Protein AF-A0AA85JKA1-F1 (afdb_monomer)

Radius of gyration: 32.34 Å; Cα contacts (8 Å, |Δi|>4): 13; chains: 1; bounding box: 74×56×75 Å

Structure (mmCIF, N/CA/C/O backbone):
data_AF-A0AA85JKA1-F1
#
_entry.id   AF-A0AA85JKA1-F1
#
loop_
_atom_site.group_PDB
_atom_site.id
_atom_site.type_symbol
_atom_site.label_atom_id
_atom_site.label_alt_id
_atom_site.label_comp_id
_atom_site.label_asym_id
_atom_site.label_entity_id
_atom_site.label_seq_id
_atom_site.pdbx_PDB_ins_code
_atom_site.Cartn_x
_atom_site.Cartn_y
_atom_site.Cartn_z
_atom_site.occupancy
_atom_site.B_iso_or_equiv
_atom_site.auth_seq_id
_atom_site.auth_comp_id
_atom_site.auth_asym_id
_atom_site.auth_atom_id
_atom_site.pdbx_PDB_model_num
ATOM 1 N N . MET A 1 1 ? 7.424 -39.261 44.130 1.00 42.59 1 MET A N 1
ATOM 2 C CA . MET A 1 1 ? 7.971 -38.312 43.141 1.00 42.59 1 MET A CA 1
ATOM 3 C C . MET A 1 1 ? 6.845 -37.386 42.727 1.00 42.59 1 MET A C 1
ATOM 5 O O . MET A 1 1 ? 6.001 -37.769 41.932 1.00 42.59 1 MET A O 1
ATOM 9 N N . THR A 1 2 ? 6.755 -36.239 43.385 1.00 45.06 2 THR A N 1
ATOM 10 C CA . THR A 1 2 ? 5.750 -35.201 43.146 1.00 45.06 2 THR A CA 1
ATOM 11 C C . THR A 1 2 ? 6.252 -34.322 42.008 1.00 45.06 2 THR A C 1
ATOM 13 O O . THR A 1 2 ? 7.255 -33.629 42.171 1.00 45.06 2 THR A O 1
ATOM 16 N N . VAL A 1 3 ? 5.616 -34.412 40.841 1.00 60.69 3 VAL A N 1
ATOM 17 C CA . VAL A 1 3 ? 5.908 -33.514 39.720 1.00 60.69 3 VAL A CA 1
ATOM 18 C C . VAL A 1 3 ? 5.408 -32.132 40.128 1.00 60.69 3 VAL A C 1
ATOM 20 O O . VAL A 1 3 ? 4.213 -31.952 40.335 1.00 60.69 3 VAL A O 1
ATOM 23 N N . ASP A 1 4 ? 6.340 -31.202 40.323 1.00 52.22 4 ASP A N 1
ATOM 24 C CA . ASP A 1 4 ? 6.064 -29.788 40.565 1.00 52.22 4 ASP A CA 1
ATOM 25 C C . ASP A 1 4 ? 5.200 -29.256 39.412 1.00 52.22 4 ASP A C 1
ATOM 27 O O . ASP A 1 4 ? 5.615 -29.262 38.249 1.00 52.22 4 ASP A O 1
ATOM 31 N N . GLU A 1 5 ? 3.969 -28.878 39.749 1.00 57.38 5 GLU A N 1
ATOM 32 C CA . GLU A 1 5 ? 2.893 -28.385 38.891 1.00 57.38 5 GLU A CA 1
ATOM 33 C C . GLU A 1 5 ? 3.239 -26.979 38.376 1.00 57.38 5 GLU A C 1
ATOM 35 O O . GLU A 1 5 ? 2.539 -25.996 38.612 1.00 57.38 5 GLU A O 1
ATOM 40 N N . LYS A 1 6 ? 4.371 -26.847 37.679 1.00 54.50 6 LYS A N 1
ATOM 41 C CA . LYS A 1 6 ? 4.695 -25.648 36.911 1.00 54.50 6 LYS A CA 1
ATOM 42 C C . LYS A 1 6 ? 3.655 -25.504 35.808 1.00 54.50 6 LYS A C 1
ATOM 44 O O . LYS A 1 6 ? 3.793 -26.095 34.742 1.00 54.50 6 LYS A O 1
ATOM 49 N N . GLN A 1 7 ? 2.605 -24.752 36.142 1.00 62.50 7 GLN A N 1
ATOM 50 C CA . GLN A 1 7 ? 1.597 -24.124 35.292 1.00 62.50 7 GLN A CA 1
ATOM 51 C C . GLN A 1 7 ? 1.598 -24.630 33.849 1.00 62.50 7 GLN A C 1
ATOM 53 O O . GLN A 1 7 ? 2.245 -24.071 32.963 1.00 62.50 7 GLN A O 1
ATOM 58 N N . ILE A 1 8 ? 0.812 -25.675 33.610 1.00 65.56 8 ILE A N 1
ATOM 59 C CA . ILE A 1 8 ? 0.383 -26.033 32.262 1.00 65.56 8 ILE A CA 1
ATOM 60 C C . ILE A 1 8 ? -0.355 -24.808 31.705 1.00 65.56 8 ILE A C 1
ATOM 62 O O . ILE A 1 8 ? -1.355 -24.374 32.277 1.00 65.56 8 ILE A O 1
ATOM 66 N N . PHE A 1 9 ? 0.172 -24.214 30.629 1.00 68.00 9 PHE A N 1
ATOM 67 C CA . PHE A 1 9 ? -0.470 -23.112 29.912 1.00 68.00 9 PHE A CA 1
ATOM 68 C C . PHE A 1 9 ? -1.841 -23.586 29.417 1.00 68.00 9 PHE A C 1
ATOM 70 O O . PHE A 1 9 ? -1.933 -24.310 28.427 1.00 68.00 9 PHE A O 1
ATOM 77 N N . ASP A 1 10 ? -2.900 -23.213 30.135 1.00 69.69 10 ASP A N 1
ATOM 78 C CA . ASP A 1 10 ? -4.279 -23.384 29.689 1.00 69.69 10 ASP A CA 1
ATOM 79 C C . ASP A 1 10 ? -4.687 -22.105 28.942 1.00 69.69 10 ASP A C 1
ATOM 81 O O . ASP A 1 10 ? -4.988 -21.097 29.597 1.00 69.69 10 ASP A O 1
ATOM 85 N N . PRO A 1 11 ? -4.685 -22.097 27.593 1.00 70.50 11 PRO A N 1
ATOM 86 C CA . PRO A 1 11 ? -5.007 -20.909 26.799 1.00 70.50 11 PRO A CA 1
ATOM 87 C C . PRO A 1 11 ? -6.413 -20.360 27.074 1.00 70.50 11 PRO A C 1
ATOM 89 O O . PRO A 1 11 ? -6.695 -19.217 26.729 1.00 70.50 11 PRO A O 1
ATOM 92 N N . TRP A 1 12 ? -7.290 -21.147 27.703 1.00 64.69 12 TRP A N 1
ATOM 93 C CA . TRP A 1 12 ? -8.673 -20.775 28.002 1.00 64.69 12 TRP A CA 1
ATOM 94 C C . TRP A 1 12 ? -8.858 -20.156 29.390 1.00 64.69 12 TRP A C 1
ATOM 96 O O . TRP A 1 12 ? -9.920 -19.608 29.673 1.00 64.69 12 TRP A O 1
ATOM 106 N N . LYS A 1 13 ? -7.845 -20.247 30.259 1.00 62.56 13 LYS A N 1
ATOM 107 C CA . LYS A 1 13 ? -7.867 -19.700 31.630 1.00 62.56 13 LYS A CA 1
ATOM 108 C C . LYS A 1 13 ? -6.750 -18.700 31.909 1.00 62.56 13 LYS A C 1
ATOM 110 O O . LYS A 1 13 ? -6.779 -18.028 32.933 1.00 62.56 13 LYS A O 1
ATOM 115 N N . THR A 1 14 ? -5.754 -18.620 31.031 1.00 60.88 14 THR A N 1
ATOM 116 C CA . THR A 1 14 ? -4.601 -17.722 31.194 1.00 60.88 14 THR A CA 1
ATOM 117 C C . THR A 1 14 ? -4.940 -16.260 30.931 1.00 60.88 14 THR A C 1
ATOM 119 O O . THR A 1 14 ? -4.321 -15.385 31.532 1.00 60.88 14 THR A O 1
ATOM 122 N N . PHE A 1 15 ? -5.935 -15.979 30.090 1.00 65.38 15 PHE A N 1
ATOM 123 C CA . PHE A 1 15 ? -6.411 -14.619 29.861 1.00 65.38 15 PHE A CA 1
ATOM 124 C C . PHE A 1 15 ? -7.590 -14.330 30.794 1.00 65.38 15 PHE A C 1
ATOM 126 O O . PHE A 1 15 ? -8.728 -14.707 30.519 1.00 65.38 15 PHE A O 1
ATOM 133 N N . TYR A 1 16 ? -7.318 -13.667 31.920 1.00 58.34 16 TYR A N 1
ATOM 134 C CA . TYR A 1 16 ? -8.362 -13.030 32.721 1.00 58.34 16 TYR A CA 1
ATOM 135 C C . TYR A 1 16 ? -8.873 -11.806 31.957 1.00 58.34 16 TYR A C 1
ATOM 137 O O . TYR A 1 16 ? -8.434 -10.687 32.204 1.00 58.34 16 TYR A O 1
ATOM 145 N N . GLU A 1 17 ? -9.754 -12.023 30.984 1.00 71.38 17 GLU A N 1
ATOM 146 C CA . GLU A 1 17 ? -10.416 -10.924 30.288 1.00 71.38 17 GLU A CA 1
ATOM 147 C C . GLU A 1 17 ? -11.296 -10.176 31.287 1.00 71.38 17 GLU A C 1
ATOM 149 O O . GLU A 1 17 ? -12.170 -10.765 31.938 1.00 71.38 17 GLU A O 1
ATOM 154 N N . SER A 1 18 ? -11.060 -8.873 31.402 1.00 84.19 18 SER A N 1
ATOM 155 C CA . SER A 1 18 ? -11.928 -7.980 32.161 1.00 84.19 18 SER A CA 1
ATOM 156 C C . SER A 1 18 ? -13.381 -8.100 31.664 1.00 84.19 18 SER A C 1
ATOM 158 O O . SER A 1 18 ? -13.618 -8.431 30.495 1.00 84.19 18 SER A O 1
ATOM 160 N N . PRO A 1 19 ? -14.394 -7.823 32.507 1.00 88.81 19 PRO A N 1
ATOM 161 C CA . PRO A 1 19 ? -15.794 -7.874 32.075 1.00 88.81 19 PRO A CA 1
ATOM 162 C C . PRO A 1 19 ? -16.077 -7.019 30.828 1.00 88.81 19 PRO A C 1
ATOM 164 O O . PRO A 1 19 ? -16.932 -7.371 30.014 1.00 88.81 19 PRO A O 1
ATOM 167 N N . GLU A 1 20 ? -15.326 -5.928 30.654 1.00 88.00 20 GLU A N 1
ATOM 168 C CA . GLU A 1 20 ? -15.387 -5.045 29.488 1.00 88.00 20 GLU A CA 1
ATOM 169 C C . GLU A 1 20 ? -14.843 -5.716 28.217 1.00 88.00 20 GLU A C 1
ATOM 171 O O . GLU A 1 20 ? -15.489 -5.679 27.168 1.00 88.00 20 GLU A O 1
ATOM 176 N N . GLU A 1 21 ? -13.699 -6.399 28.300 1.00 86.31 21 GLU A N 1
ATOM 177 C CA . GLU A 1 21 ? -13.126 -7.145 27.172 1.00 86.31 21 GLU A CA 1
ATOM 178 C C . GLU A 1 21 ? -14.035 -8.300 26.742 1.00 86.31 21 GLU A C 1
ATOM 180 O O . GLU A 1 21 ? -14.278 -8.488 25.546 1.00 86.31 21 GLU A O 1
ATOM 185 N N . GLN A 1 22 ? -14.631 -9.011 27.703 1.00 87.38 22 GLN A N 1
ATOM 186 C CA . GLN A 1 22 ? -15.603 -10.065 27.409 1.00 87.38 22 GLN A CA 1
ATOM 187 C C . GLN A 1 22 ? -16.850 -9.513 26.710 1.00 87.38 22 GLN A C 1
ATOM 189 O O . GLN A 1 22 ? -17.395 -10.156 25.805 1.00 87.38 22 GLN A O 1
ATOM 194 N N . ALA A 1 23 ? -17.325 -8.330 27.114 1.00 90.69 23 ALA A N 1
ATOM 195 C CA . ALA A 1 23 ? -18.433 -7.657 26.445 1.00 90.69 23 ALA A CA 1
ATOM 196 C C . ALA A 1 23 ? -18.060 -7.299 24.998 1.00 90.69 23 ALA A C 1
ATOM 198 O O . ALA A 1 23 ? -18.793 -7.662 24.074 1.00 90.69 23 ALA A O 1
ATOM 199 N N . ALA A 1 24 ? -16.878 -6.717 24.781 1.00 91.50 24 ALA A N 1
ATOM 200 C CA . ALA A 1 24 ? -16.381 -6.382 23.449 1.00 91.50 24 ALA A CA 1
ATOM 201 C C . ALA A 1 24 ? -16.216 -7.623 22.548 1.00 91.50 24 ALA A C 1
ATOM 203 O O . ALA A 1 24 ? -16.526 -7.579 21.354 1.00 91.50 24 ALA A O 1
ATOM 204 N N . ILE A 1 25 ? -15.772 -8.762 23.088 1.00 89.69 25 ILE A N 1
ATOM 205 C CA . ILE A 1 25 ? -15.662 -10.021 22.333 1.00 89.69 25 ILE A CA 1
ATOM 206 C C . ILE A 1 25 ? -17.040 -10.547 21.940 1.00 89.69 25 ILE A C 1
ATOM 208 O O . ILE A 1 25 ? -17.240 -10.938 20.786 1.00 89.69 25 ILE A O 1
ATOM 212 N N . LYS A 1 26 ? -18.007 -10.510 22.863 1.00 93.44 26 LYS A N 1
ATOM 213 C CA . LYS A 1 26 ? -19.397 -10.894 22.581 1.00 93.44 26 LYS A CA 1
ATOM 214 C C . LYS A 1 26 ? -20.011 -9.996 21.510 1.00 93.44 26 LYS A C 1
ATOM 216 O O . LYS A 1 26 ? -20.706 -10.496 20.629 1.00 93.44 26 LYS A O 1
ATOM 221 N N . GLU A 1 27 ? -19.735 -8.696 21.532 1.00 96.75 27 GLU A N 1
ATOM 222 C CA . GLU A 1 27 ? -20.176 -7.765 20.489 1.00 96.75 27 GLU A CA 1
ATOM 223 C C . GLU A 1 27 ? -19.553 -8.084 19.126 1.00 96.75 27 GLU A C 1
ATOM 225 O O . GLU A 1 27 ? -20.276 -8.222 18.139 1.00 96.75 27 GLU A O 1
ATOM 230 N N . ARG A 1 28 ? -18.235 -8.315 19.058 1.00 95.31 28 ARG A N 1
ATOM 231 C CA . ARG A 1 28 ? -17.565 -8.733 17.811 1.00 95.31 28 ARG A CA 1
ATOM 232 C C . ARG A 1 28 ? -18.116 -10.056 17.274 1.00 95.31 28 ARG A C 1
ATOM 234 O O . ARG A 1 28 ? -18.263 -10.209 16.060 1.00 95.31 28 ARG A O 1
ATOM 241 N N . ALA A 1 29 ? -18.421 -11.007 18.158 1.00 96.94 29 ALA A N 1
ATOM 242 C CA . ALA A 1 29 ? -19.030 -12.281 17.788 1.00 96.94 29 ALA A CA 1
ATOM 243 C C . ALA A 1 29 ? -20.430 -12.081 17.190 1.00 96.94 29 ALA A C 1
ATOM 245 O O . ALA A 1 29 ? -20.693 -12.594 16.104 1.00 96.94 29 ALA A O 1
ATOM 246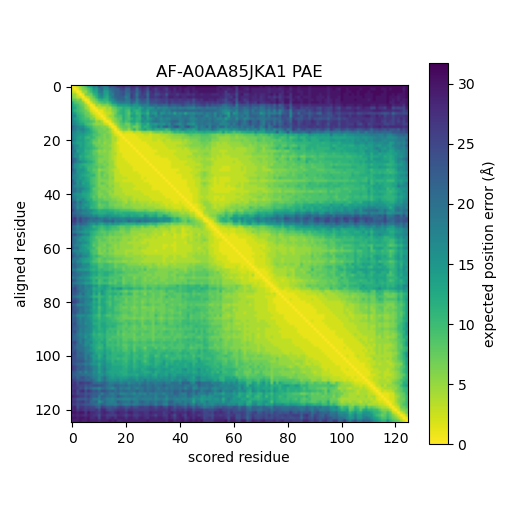 N N . LYS A 1 30 ? -21.274 -11.244 17.813 1.00 97.75 30 LYS A N 1
ATOM 247 C CA . LYS A 1 30 ? -22.600 -10.884 17.280 1.00 97.75 30 LYS A CA 1
ATOM 248 C C . LYS A 1 30 ? -22.508 -10.308 15.866 1.00 97.75 30 LYS A C 1
ATOM 250 O O . LYS A 1 30 ? -23.223 -10.764 14.980 1.00 97.75 30 LYS A O 1
ATOM 255 N N . ILE A 1 31 ? -21.602 -9.355 15.629 1.00 96.25 31 ILE A N 1
ATOM 256 C CA . ILE A 1 31 ? -21.429 -8.745 14.297 1.00 96.25 31 ILE A CA 1
ATOM 257 C C . ILE A 1 31 ? -21.009 -9.811 13.273 1.00 96.25 31 ILE A C 1
ATOM 259 O O . ILE A 1 31 ? -21.557 -9.874 12.172 1.00 96.25 31 ILE A O 1
ATOM 263 N N . ARG A 1 32 ? -20.070 -10.694 13.637 1.00 96.19 32 ARG A N 1
ATOM 264 C CA . ARG A 1 32 ? -19.628 -11.802 12.776 1.00 96.19 32 ARG A CA 1
ATOM 265 C C . ARG A 1 32 ? -20.775 -12.744 12.416 1.00 96.19 32 ARG A C 1
ATOM 267 O O . ARG A 1 32 ? -20.856 -13.178 11.268 1.00 96.19 32 ARG A O 1
ATOM 274 N N . ASP A 1 33 ? -21.624 -13.078 13.377 1.00 97.69 33 ASP A N 1
ATOM 275 C CA . ASP A 1 33 ? -22.734 -14.004 13.164 1.00 97.69 33 ASP A CA 1
ATOM 276 C C . ASP A 1 33 ? -23.807 -13.401 12.254 1.00 97.69 33 ASP A C 1
ATOM 278 O O . ASP A 1 33 ? -24.291 -14.094 11.359 1.00 97.69 33 ASP A O 1
ATOM 282 N N . VAL A 1 34 ? -24.086 -12.100 12.390 1.00 96.56 34 VAL A N 1
ATOM 283 C CA . VAL A 1 34 ? -24.955 -11.355 11.462 1.00 96.56 34 VAL A CA 1
ATOM 284 C C . VAL A 1 34 ? -24.396 -11.405 10.036 1.00 96.56 34 VAL A C 1
ATOM 286 O O . VAL A 1 34 ? -25.093 -11.855 9.127 1.00 96.56 34 VAL A O 1
ATOM 289 N N . MET A 1 35 ? -23.117 -11.063 9.838 1.00 94.12 35 MET A N 1
ATOM 290 C CA . MET A 1 35 ? -22.479 -11.096 8.509 1.00 94.12 35 MET A CA 1
ATOM 291 C C . MET A 1 35 ? -22.490 -12.505 7.888 1.00 94.12 35 MET A C 1
ATOM 293 O O . MET A 1 35 ? -22.751 -12.681 6.696 1.00 94.12 35 MET A O 1
ATOM 297 N N . LYS A 1 36 ? -22.253 -13.547 8.695 1.00 95.44 36 LYS A N 1
ATOM 298 C CA . LYS A 1 36 ? -22.342 -14.943 8.237 1.00 95.44 36 LYS A CA 1
ATOM 299 C C . LYS A 1 36 ? -23.766 -15.331 7.851 1.00 95.44 36 LYS A C 1
ATOM 301 O O . LYS A 1 36 ? -23.941 -16.069 6.881 1.00 95.44 36 LYS A O 1
ATOM 306 N N . ALA A 1 37 ? -24.768 -14.890 8.609 1.00 96.00 37 ALA A N 1
ATOM 307 C CA . ALA A 1 37 ? -26.168 -15.174 8.318 1.00 96.00 37 ALA A CA 1
ATOM 308 C C . ALA A 1 37 ? -26.595 -14.541 6.984 1.00 96.00 37 ALA A C 1
ATOM 310 O O . ALA A 1 37 ? -27.215 -15.218 6.161 1.00 96.00 37 ALA A O 1
ATOM 311 N N . GLU A 1 38 ? -26.189 -13.294 6.730 1.00 92.31 38 GLU A N 1
ATOM 312 C CA . GLU A 1 38 ? -26.415 -12.606 5.453 1.00 92.31 38 GLU A CA 1
ATOM 313 C C . GLU A 1 38 ? -25.788 -13.363 4.279 1.00 92.31 38 GLU A C 1
ATOM 315 O O . GLU A 1 38 ? -26.475 -13.673 3.302 1.00 92.31 38 GLU A O 1
ATOM 320 N N . PHE A 1 39 ? -24.513 -13.746 4.398 1.00 92.12 39 PHE A N 1
ATOM 321 C CA . PHE A 1 39 ? -23.824 -14.511 3.361 1.00 92.12 39 PHE A CA 1
ATOM 322 C C . PHE A 1 39 ? -24.504 -15.859 3.089 1.00 92.12 39 PHE A C 1
ATOM 324 O O . PHE A 1 39 ? -24.751 -16.216 1.937 1.00 92.12 39 PHE A O 1
ATOM 331 N N . ARG A 1 40 ? -24.865 -16.607 4.142 1.00 93.44 40 ARG A N 1
ATOM 332 C CA . ARG A 1 40 ? -25.563 -17.897 4.006 1.00 93.44 40 ARG A CA 1
ATOM 333 C C . ARG A 1 40 ? -26.892 -17.744 3.274 1.00 93.44 40 ARG A C 1
ATOM 335 O O . ARG A 1 40 ? -27.181 -18.562 2.401 1.00 93.44 40 ARG A O 1
ATOM 342 N N . LYS A 1 41 ? -27.668 -16.699 3.584 1.00 91.31 41 LYS A N 1
ATOM 343 C CA . LYS A 1 41 ? -28.946 -16.402 2.919 1.00 91.31 41 LYS A CA 1
ATOM 344 C C . LYS A 1 41 ? -28.769 -16.205 1.412 1.00 91.31 41 LYS A C 1
ATOM 346 O O . LYS A 1 41 ? -29.561 -16.726 0.635 1.00 91.31 41 LYS A O 1
ATOM 351 N N . GLN A 1 42 ? -27.728 -15.486 0.996 1.00 90.00 42 GLN A N 1
ATOM 352 C CA . GLN A 1 42 ? -27.444 -15.251 -0.423 1.00 90.00 42 GLN A CA 1
ATOM 353 C C . GLN A 1 42 ? -26.883 -16.500 -1.115 1.00 90.00 42 GLN A C 1
ATOM 355 O O . GLN A 1 42 ? -27.302 -16.845 -2.218 1.00 90.00 42 GLN A O 1
ATOM 360 N N . TYR A 1 43 ? -25.967 -17.212 -0.455 1.00 89.81 43 TYR A N 1
ATOM 361 C CA . TYR A 1 43 ? -25.289 -18.376 -1.020 1.00 89.81 43 TYR A CA 1
ATOM 362 C C . TYR A 1 43 ? -26.230 -19.565 -1.259 1.00 89.81 43 TYR A C 1
ATOM 364 O O . TYR A 1 43 ? -26.173 -20.193 -2.322 1.00 89.81 43 TYR A O 1
ATOM 372 N N . THR A 1 44 ? -27.091 -19.854 -0.276 1.00 90.62 44 THR A N 1
ATOM 373 C CA . THR A 1 44 ? -28.018 -21.001 -0.280 1.00 90.62 44 THR A CA 1
ATOM 374 C C . THR A 1 44 ? -29.316 -20.753 -1.048 1.00 90.62 44 THR A C 1
ATOM 376 O O . THR A 1 44 ? -30.097 -21.685 -1.211 1.00 90.62 44 THR A O 1
ATOM 379 N N . ASN A 1 45 ? -29.551 -19.535 -1.550 1.00 88.38 45 ASN A N 1
ATOM 380 C CA . ASN A 1 45 ? -30.738 -19.219 -2.341 1.00 88.38 45 ASN A CA 1
ATOM 381 C C . ASN A 1 45 ? -30.766 -20.048 -3.649 1.00 88.38 45 ASN A C 1
ATOM 383 O O . ASN A 1 45 ? -29.876 -19.866 -4.489 1.00 88.38 45 ASN A O 1
ATOM 387 N N . PRO A 1 46 ? -31.775 -20.919 -3.861 1.00 89.06 46 PRO A N 1
ATOM 388 C CA . PRO A 1 46 ? -31.881 -21.737 -5.070 1.00 89.06 46 PRO A CA 1
ATOM 389 C C . PRO A 1 46 ? -32.302 -20.934 -6.311 1.00 89.06 46 PRO A C 1
ATOM 391 O O . PRO A 1 46 ? -32.078 -21.388 -7.427 1.00 89.06 46 PRO A O 1
ATOM 394 N N . PHE A 1 47 ? -32.866 -19.734 -6.137 1.00 87.06 47 PHE A N 1
ATOM 395 C CA . PHE A 1 47 ? -33.336 -18.864 -7.223 1.00 87.06 47 PHE A CA 1
ATOM 396 C C . PHE A 1 47 ? -32.342 -17.749 -7.571 1.00 87.06 47 PHE A C 1
AT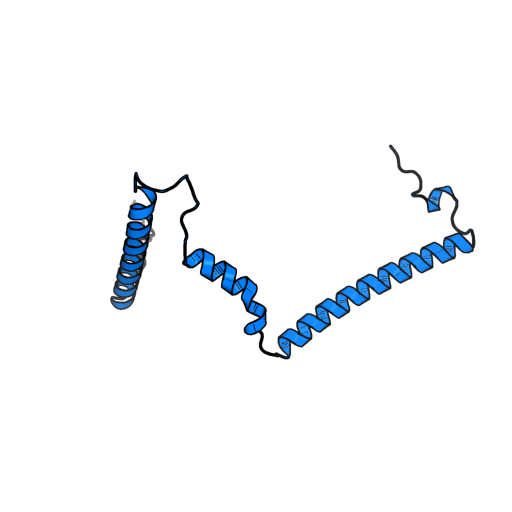OM 398 O O . PHE A 1 47 ? -32.732 -16.690 -8.065 1.00 87.06 47 PHE A O 1
ATOM 405 N N . LYS A 1 48 ? -31.051 -17.938 -7.277 1.00 80.94 48 LYS A N 1
ATOM 406 C CA . LYS A 1 48 ? -30.035 -16.956 -7.665 1.00 80.94 48 LYS A CA 1
ATOM 407 C C . LYS A 1 48 ? -29.858 -16.949 -9.193 1.00 80.94 48 LYS A C 1
ATOM 409 O O . LYS A 1 48 ? -29.869 -18.023 -9.799 1.00 80.94 48 LYS A O 1
ATOM 414 N N . PRO A 1 49 ? -29.689 -15.770 -9.824 1.00 78.62 49 PRO A N 1
ATOM 415 C CA . PRO A 1 49 ? -29.315 -15.698 -11.235 1.00 78.62 49 PRO A CA 1
ATOM 416 C C . PRO A 1 49 ? -27.998 -16.462 -11.473 1.00 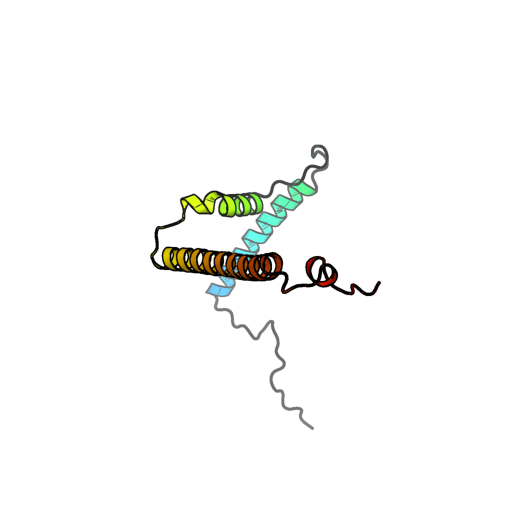78.62 49 PRO A C 1
ATOM 418 O O . PRO A 1 49 ? -27.286 -16.767 -10.512 1.00 78.62 49 PRO A O 1
ATOM 421 N N . THR A 1 50 ? -27.697 -16.795 -12.738 1.00 74.31 50 THR A N 1
ATOM 422 C CA . THR A 1 50 ? -26.470 -17.497 -13.195 1.00 74.31 50 THR A CA 1
ATOM 423 C C . THR A 1 50 ? -25.257 -17.193 -12.319 1.00 74.31 50 THR A C 1
ATOM 425 O O . THR A 1 50 ? -25.104 -16.026 -11.970 1.00 74.31 50 THR A O 1
ATOM 428 N N . PRO A 1 51 ? -24.395 -18.182 -11.995 1.00 75.50 51 PRO A N 1
ATOM 429 C CA . PRO A 1 51 ? -23.422 -18.115 -10.900 1.00 75.50 51 PRO A CA 1
ATOM 430 C C . PRO A 1 51 ? -22.502 -16.892 -11.006 1.00 75.50 51 PRO A C 1
ATOM 432 O O . PRO A 1 51 ? -21.418 -16.946 -11.580 1.00 75.50 51 PRO A O 1
ATOM 435 N N . ALA A 1 52 ? -22.962 -15.781 -10.440 1.00 75.88 52 ALA A N 1
ATOM 436 C CA . ALA A 1 52 ? -22.240 -14.534 -10.334 1.00 75.88 52 ALA A CA 1
ATOM 437 C C . ALA A 1 52 ? -21.553 -14.493 -8.963 1.00 75.88 52 ALA A C 1
ATOM 439 O O . ALA A 1 52 ? -22.097 -15.028 -7.987 1.00 75.88 52 ALA A O 1
ATOM 440 N N . PRO A 1 53 ? -20.368 -13.871 -8.860 1.00 84.62 53 PRO A N 1
ATOM 441 C CA . PRO A 1 53 ? -19.736 -13.627 -7.572 1.00 84.62 53 PRO A CA 1
ATOM 442 C C . PRO A 1 53 ? -20.690 -12.883 -6.630 1.00 84.62 53 PRO A C 1
ATOM 444 O O . PRO A 1 53 ? -21.361 -11.933 -7.036 1.00 84.62 53 PRO A O 1
ATOM 447 N N . ILE A 1 54 ? -20.748 -13.316 -5.370 1.00 88.19 54 ILE A N 1
ATOM 448 C CA . ILE A 1 54 ? -21.516 -12.619 -4.336 1.00 88.19 54 ILE A CA 1
ATOM 449 C C . ILE A 1 54 ? -20.854 -11.262 -4.092 1.00 88.19 54 ILE A C 1
ATOM 451 O O . ILE A 1 54 ? -19.646 -11.189 -3.864 1.00 88.19 54 ILE A O 1
ATOM 455 N N . HIS A 1 55 ? -21.644 -10.192 -4.152 1.00 88.94 55 HIS A N 1
ATOM 456 C CA . HIS A 1 55 ? -21.163 -8.850 -3.850 1.00 88.94 55 HIS A CA 1
ATOM 457 C C . HIS A 1 55 ? -20.858 -8.729 -2.353 1.00 88.94 55 HIS A C 1
ATOM 459 O O . HIS A 1 55 ? -21.734 -8.955 -1.519 1.00 88.94 55 HIS A O 1
ATOM 465 N N . ASP A 1 56 ? -19.612 -8.384 -2.025 1.00 92.00 56 ASP A N 1
ATOM 466 C CA . ASP A 1 56 ? -19.187 -8.088 -0.658 1.00 92.00 56 ASP A CA 1
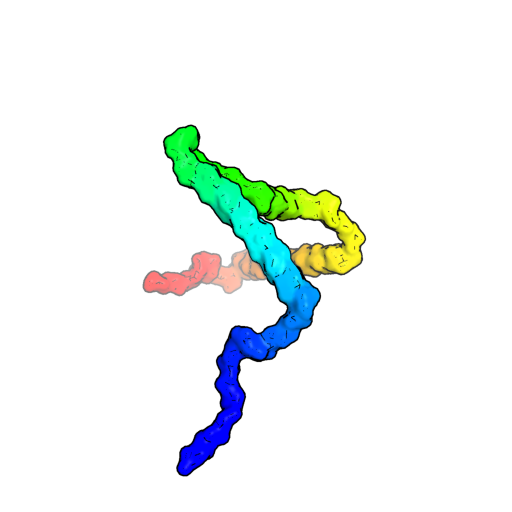ATOM 467 C C . ASP A 1 56 ? -18.854 -6.588 -0.527 1.00 92.00 56 ASP A C 1
ATOM 469 O O . ASP A 1 56 ? -17.867 -6.116 -1.115 1.00 92.00 56 ASP A O 1
ATOM 473 N N . PRO A 1 57 ? -19.631 -5.814 0.257 1.00 92.94 57 PRO A N 1
ATOM 474 C CA . PRO A 1 57 ? -19.368 -4.396 0.464 1.00 92.94 57 PRO A CA 1
ATOM 475 C C . PRO A 1 57 ? -18.045 -4.132 1.195 1.00 92.94 57 PRO A C 1
ATOM 477 O O . PRO A 1 57 ? -17.466 -3.061 1.012 1.00 92.94 57 PRO A O 1
ATOM 480 N N . ALA A 1 58 ? -17.537 -5.065 2.008 1.00 92.88 58 ALA A N 1
ATOM 481 C CA . ALA A 1 58 ? -16.254 -4.900 2.689 1.00 92.88 58 ALA A CA 1
ATOM 482 C C . ALA A 1 58 ? -15.088 -4.948 1.692 1.00 92.88 58 ALA A C 1
ATOM 484 O O . ALA A 1 58 ? -14.218 -4.074 1.718 1.00 92.88 58 ALA A O 1
ATOM 485 N N . LEU A 1 59 ? -15.110 -5.909 0.763 1.00 93.50 59 LEU A N 1
ATOM 486 C CA . LEU A 1 59 ? -14.130 -5.987 -0.322 1.00 93.50 59 LEU A CA 1
ATOM 487 C C . LEU A 1 59 ? -14.215 -4.773 -1.244 1.00 93.50 59 LEU A C 1
ATOM 489 O O . LEU A 1 59 ? -13.188 -4.168 -1.550 1.00 93.50 59 LEU A O 1
ATOM 493 N N . GLN A 1 60 ? -15.424 -4.360 -1.634 1.00 94.94 60 GLN A N 1
ATOM 494 C CA . GLN A 1 60 ? -15.592 -3.164 -2.461 1.00 94.94 60 GLN A CA 1
ATOM 495 C C . GLN A 1 60 ? -14.999 -1.920 -1.785 1.00 94.94 60 GLN A C 1
ATOM 497 O O . GLN A 1 60 ? -14.289 -1.159 -2.438 1.00 94.94 60 GLN A O 1
ATOM 502 N N . ARG A 1 61 ? -15.243 -1.732 -0.479 1.00 94.50 61 ARG A N 1
ATOM 503 C CA . ARG A 1 61 ? -14.669 -0.619 0.296 1.00 94.50 61 ARG A CA 1
ATOM 504 C C . ARG A 1 61 ? -13.149 -0.684 0.374 1.00 94.50 61 ARG A C 1
ATOM 506 O O . ARG A 1 61 ? -12.490 0.351 0.334 1.00 94.50 61 ARG A O 1
ATOM 513 N N . HIS A 1 62 ? -12.585 -1.883 0.491 1.00 94.69 62 HIS A N 1
ATOM 514 C CA . HIS A 1 62 ? -11.138 -2.057 0.499 1.00 94.69 62 HIS A CA 1
ATOM 515 C C . HIS A 1 62 ? -10.519 -1.628 -0.835 1.00 94.69 62 HIS A C 1
ATOM 517 O O . HIS A 1 62 ? -9.580 -0.834 -0.846 1.00 94.69 62 HIS A O 1
ATOM 523 N N . PHE A 1 63 ? -11.084 -2.087 -1.954 1.00 95.31 63 PHE A N 1
ATOM 524 C CA . PHE A 1 63 ? -10.627 -1.675 -3.279 1.00 95.31 63 PHE A CA 1
ATOM 525 C C . PHE A 1 63 ? -10.817 -0.177 -3.509 1.00 95.31 63 PHE A C 1
ATOM 527 O O . PHE A 1 63 ? -9.893 0.485 -3.978 1.00 95.31 63 PHE A O 1
ATOM 534 N N . SER A 1 64 ? -11.968 0.387 -3.126 1.00 95.06 64 SER A N 1
ATOM 535 C CA . SER A 1 64 ? -12.193 1.825 -3.268 1.00 95.06 64 SER A CA 1
ATOM 536 C C . SER A 1 64 ? -11.174 2.625 -2.461 1.00 95.06 64 SER A C 1
ATOM 538 O O . SER A 1 64 ? -10.606 3.563 -2.999 1.00 95.06 64 SER A O 1
ATOM 540 N N . ALA A 1 65 ? -10.864 2.212 -1.227 1.00 93.75 65 ALA A N 1
ATOM 541 C CA . ALA A 1 65 ? -9.897 2.903 -0.374 1.00 93.75 65 ALA A CA 1
ATOM 542 C C . ALA A 1 65 ? -8.475 2.933 -0.961 1.00 93.75 65 ALA A C 1
ATOM 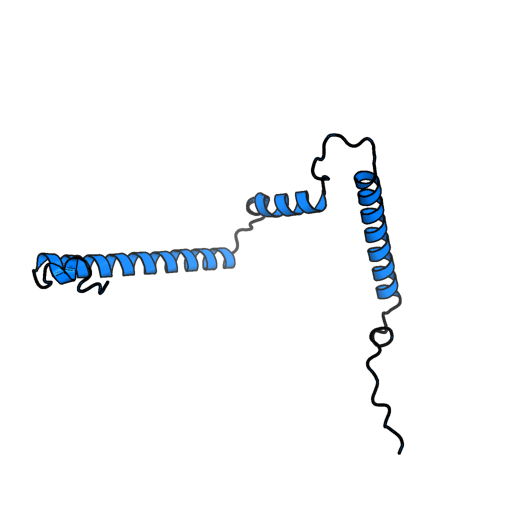544 O O . ALA A 1 65 ? -7.756 3.912 -0.767 1.00 93.75 65 ALA A O 1
ATOM 545 N N . GLN A 1 66 ? -8.063 1.885 -1.683 1.00 92.38 66 GLN A N 1
ATOM 546 C CA . GLN A 1 66 ? -6.769 1.866 -2.372 1.00 92.38 66 GLN A CA 1
ATOM 547 C C . GLN A 1 66 ? -6.736 2.857 -3.542 1.00 92.38 66 GLN A C 1
ATOM 549 O O . GLN A 1 66 ? -5.746 3.559 -3.732 1.00 92.38 66 GLN A O 1
ATOM 554 N N . VAL A 1 67 ? -7.825 2.930 -4.311 1.00 93.94 67 VAL A N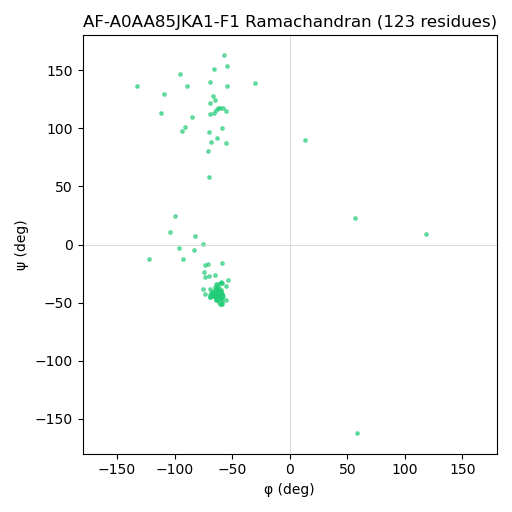 1
ATOM 555 C CA . VAL A 1 67 ? -7.916 3.787 -5.502 1.00 93.94 67 VAL A CA 1
ATOM 556 C C . VAL A 1 67 ? -8.093 5.260 -5.124 1.00 93.94 67 VAL A C 1
ATOM 558 O O . VAL A 1 67 ? -7.476 6.129 -5.733 1.00 93.94 67 VAL A O 1
ATOM 561 N N . THR A 1 68 ? -8.871 5.558 -4.081 1.00 94.62 68 THR A N 1
ATOM 562 C CA . THR A 1 68 ? -9.139 6.932 -3.620 1.00 94.62 68 THR A CA 1
ATOM 563 C C . THR A 1 68 ? -8.035 7.488 -2.722 1.00 94.62 68 THR A C 1
ATOM 565 O O . THR A 1 68 ? -8.187 8.568 -2.158 1.00 94.62 68 THR A O 1
ATOM 568 N N . TYR A 1 69 ? -6.908 6.785 -2.554 1.00 89.94 69 TYR A N 1
ATOM 569 C CA . TYR A 1 69 ? -5.843 7.209 -1.640 1.00 89.94 69 TYR A CA 1
ATOM 570 C C . TYR A 1 69 ? -5.287 8.599 -1.980 1.00 89.94 69 TYR A C 1
ATOM 572 O O . TYR A 1 69 ? -4.945 9.366 -1.081 1.00 89.94 69 TYR A O 1
ATOM 580 N N . ALA A 1 70 ? -5.259 8.950 -3.269 1.00 88.06 70 ALA A N 1
ATOM 581 C CA . ALA A 1 70 ? -4.778 10.244 -3.742 1.00 88.06 70 ALA A CA 1
ATOM 582 C C . ALA A 1 70 ? -5.566 11.438 -3.170 1.00 88.06 70 ALA A C 1
ATOM 584 O O . ALA A 1 70 ? -4.970 12.478 -2.907 1.00 88.06 70 ALA A O 1
ATOM 585 N N . GLU A 1 71 ? -6.868 11.282 -2.916 1.00 92.38 71 GLU A N 1
ATOM 586 C CA . GLU A 1 71 ? -7.722 12.338 -2.349 1.00 92.38 71 GLU A CA 1
ATOM 587 C C . GLU A 1 71 ? -7.392 12.625 -0.877 1.00 92.38 71 GLU A C 1
ATOM 589 O O . GLU A 1 71 ? -7.576 13.739 -0.388 1.00 92.38 71 GLU A O 1
ATOM 594 N N . TYR A 1 72 ? -6.867 11.624 -0.168 1.00 91.25 72 TYR A N 1
ATOM 595 C CA . TYR A 1 72 ? -6.531 11.711 1.253 1.00 91.25 72 TYR A CA 1
ATOM 596 C C . TYR A 1 72 ? -5.056 12.045 1.509 1.00 91.25 72 TYR A C 1
ATOM 598 O O . TYR A 1 72 ? -4.653 12.210 2.666 1.00 91.25 72 TYR A O 1
ATOM 606 N N . LEU A 1 73 ? -4.239 12.161 0.457 1.00 90.31 73 LEU A N 1
ATOM 607 C CA . LEU A 1 73 ? -2.840 12.551 0.576 1.00 90.31 73 LEU A CA 1
ATOM 608 C C . LEU A 1 73 ? -2.732 13.993 1.076 1.00 90.31 73 LEU A C 1
ATOM 610 O O . LEU A 1 73 ? -3.061 14.952 0.381 1.00 90.31 73 LEU A O 1
ATOM 614 N N . ARG A 1 74 ? -2.210 14.154 2.293 1.00 91.88 74 ARG A N 1
ATOM 615 C CA . ARG A 1 74 ? -1.875 15.471 2.839 1.00 91.88 74 ARG A CA 1
ATOM 616 C C . ARG A 1 74 ? -0.444 15.846 2.461 1.00 91.88 74 ARG A C 1
ATOM 618 O O . ARG A 1 74 ? 0.448 15.004 2.611 1.00 91.88 74 ARG A O 1
ATOM 625 N N . PRO A 1 75 ? -0.187 17.099 2.042 1.00 89.69 75 PRO A N 1
ATOM 626 C CA . PRO A 1 75 ? 1.177 17.560 1.838 1.00 89.69 75 PRO A CA 1
ATOM 627 C C . PRO A 1 75 ? 1.928 17.466 3.171 1.00 89.69 75 PRO A C 1
ATOM 629 O O . PRO A 1 75 ? 1.553 18.087 4.164 1.00 89.69 75 PRO A O 1
ATOM 632 N N . SER A 1 76 ? 2.967 16.633 3.211 1.00 94.31 76 SER A N 1
ATOM 633 C CA . SER A 1 76 ? 3.773 16.387 4.405 1.00 94.31 76 SER A CA 1
ATOM 634 C C . SER A 1 76 ? 5.254 16.460 4.047 1.00 94.31 76 SER A C 1
ATOM 636 O O . SER A 1 76 ? 5.658 15.857 3.048 1.00 94.31 76 SER A O 1
ATOM 638 N N . PRO A 1 77 ? 6.095 17.120 4.865 1.00 94.31 77 PRO A N 1
ATOM 639 C CA . PRO A 1 77 ? 7.532 17.184 4.608 1.00 94.31 77 PRO A CA 1
ATOM 640 C C . PRO A 1 77 ? 8.173 15.789 4.576 1.00 94.31 77 PRO A C 1
ATOM 642 O O . PRO A 1 77 ? 9.076 15.545 3.783 1.00 94.31 77 PRO A O 1
ATOM 645 N N . ARG A 1 78 ? 7.659 14.834 5.367 1.00 93.56 78 ARG A N 1
ATOM 646 C CA . ARG A 1 78 ? 8.140 13.441 5.362 1.00 93.56 78 ARG A CA 1
ATOM 647 C C . ARG A 1 78 ? 7.895 12.758 4.016 1.00 93.56 78 ARG A C 1
ATOM 649 O O . ARG A 1 78 ? 8.775 12.069 3.513 1.00 93.56 78 ARG A O 1
ATOM 656 N N . LEU A 1 79 ? 6.720 12.981 3.425 1.00 93.56 79 LEU A N 1
ATOM 657 C CA . LEU A 1 79 ? 6.372 12.429 2.116 1.00 93.56 79 LEU A CA 1
ATOM 658 C C . LEU A 1 79 ? 7.228 13.056 1.008 1.00 93.56 79 LEU A C 1
ATOM 660 O O . LEU A 1 79 ? 7.720 12.341 0.140 1.00 93.56 79 LEU A O 1
ATOM 664 N N . GLY A 1 80 ? 7.468 14.369 1.082 1.00 94.69 80 GLY A N 1
ATOM 665 C CA . GLY A 1 80 ? 8.365 15.068 0.161 1.00 94.69 80 GLY A CA 1
ATOM 666 C C . GLY A 1 80 ? 9.799 14.530 0.203 1.00 94.69 80 GLY A C 1
ATOM 667 O O . GLY A 1 80 ? 10.389 14.288 -0.846 1.00 94.69 80 GLY A O 1
ATOM 668 N N . LEU A 1 81 ? 10.338 14.264 1.399 1.00 96.81 81 LEU A N 1
ATOM 669 C CA . LEU A 1 81 ? 11.668 13.664 1.559 1.00 96.81 81 LEU A CA 1
ATOM 670 C C . LEU A 1 81 ? 11.746 12.246 0.979 1.00 96.81 81 LEU A C 1
ATOM 672 O O . LEU A 1 81 ? 12.724 11.922 0.311 1.00 96.81 81 LEU A O 1
ATOM 676 N N . LEU A 1 82 ? 10.718 11.416 1.183 1.00 96.19 82 LEU A N 1
ATOM 677 C CA . LEU A 1 82 ? 10.654 10.077 0.583 1.00 96.19 82 LEU A CA 1
ATOM 678 C C . LEU A 1 82 ? 10.610 10.141 -0.948 1.00 96.19 82 LEU A C 1
ATOM 680 O O . LEU A 1 82 ? 11.337 9.405 -1.614 1.00 96.19 82 LEU A O 1
ATOM 684 N N . ALA A 1 83 ? 9.808 11.050 -1.507 1.00 95.38 83 ALA A N 1
ATOM 685 C CA . ALA A 1 83 ? 9.747 11.263 -2.949 1.00 95.38 83 ALA A CA 1
ATOM 686 C C . ALA A 1 83 ? 11.098 11.742 -3.505 1.00 95.38 83 ALA A C 1
ATOM 688 O O . ALA A 1 83 ? 11.581 11.206 -4.501 1.00 95.38 83 ALA A O 1
ATOM 689 N N . ALA A 1 84 ? 11.748 12.696 -2.832 1.00 97.06 84 ALA A N 1
ATOM 690 C CA . ALA A 1 84 ? 13.068 13.186 -3.214 1.00 97.06 84 ALA A CA 1
ATOM 691 C C . ALA A 1 84 ? 14.140 12.090 -3.131 1.00 97.06 84 ALA A C 1
ATOM 693 O O . ALA A 1 84 ? 14.971 11.989 -4.029 1.00 97.06 84 ALA A O 1
ATOM 694 N N . ALA A 1 85 ? 14.103 11.234 -2.105 1.00 97.81 85 ALA A N 1
ATOM 695 C CA . ALA A 1 85 ? 15.017 10.103 -1.976 1.00 97.81 85 ALA A CA 1
ATOM 696 C C . ALA A 1 85 ? 14.828 9.089 -3.113 1.00 97.81 85 ALA A C 1
ATOM 698 O O . ALA A 1 85 ? 15.807 8.655 -3.719 1.00 97.81 85 ALA A O 1
ATOM 699 N N . PHE A 1 86 ? 13.579 8.754 -3.448 1.00 97.81 86 PHE A N 1
ATOM 700 C CA . PHE A 1 86 ? 13.271 7.842 -4.549 1.00 97.81 86 PHE A CA 1
ATOM 701 C C . PHE A 1 86 ? 13.724 8.405 -5.903 1.00 97.81 86 PHE A C 1
ATOM 703 O O . PHE A 1 86 ? 14.418 7.728 -6.665 1.00 97.81 86 PHE A O 1
ATOM 710 N N . LEU A 1 87 ? 13.399 9.671 -6.181 1.00 97.75 87 LEU A N 1
ATOM 711 C CA . LEU A 1 87 ? 13.819 10.349 -7.406 1.00 97.75 87 LEU A CA 1
ATOM 712 C C . LEU A 1 87 ? 15.342 10.491 -7.474 1.00 97.75 87 LEU A C 1
ATOM 714 O O . LEU A 1 87 ? 15.936 10.166 -8.500 1.00 97.75 87 LEU A O 1
ATOM 718 N N . GLY A 1 88 ? 15.987 10.890 -6.378 1.00 98.00 88 GLY A N 1
ATOM 719 C CA . GLY A 1 88 ? 17.440 10.991 -6.277 1.00 98.00 88 GLY A CA 1
ATOM 720 C C . GLY A 1 88 ? 18.129 9.656 -6.550 1.00 98.00 88 GLY A C 1
ATOM 721 O O . GLY A 1 88 ? 19.042 9.593 -7.371 1.00 98.00 88 GLY A O 1
ATOM 722 N N . PHE A 1 89 ? 17.642 8.569 -5.947 1.00 97.94 89 PHE A N 1
ATOM 723 C CA . PHE A 1 89 ? 18.156 7.2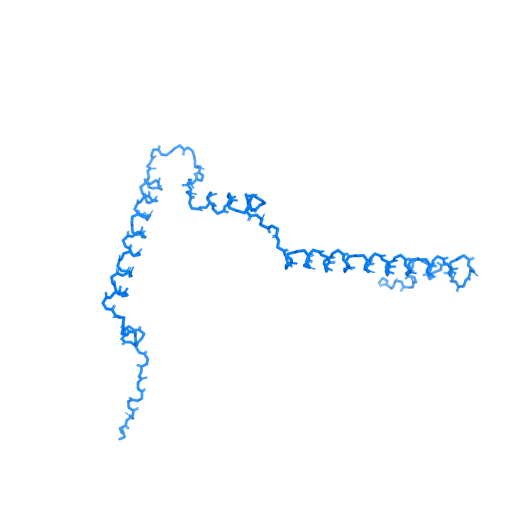21 -6.191 1.00 97.94 89 PHE A CA 1
ATOM 724 C C . PHE A 1 89 ? 17.997 6.798 -7.658 1.00 97.94 89 PHE A C 1
ATOM 726 O O . PHE A 1 89 ? 18.951 6.315 -8.273 1.00 97.94 89 PHE A O 1
ATOM 733 N N . SER A 1 90 ? 16.825 7.043 -8.253 1.00 97.50 90 SER A N 1
ATOM 734 C CA . SER A 1 90 ? 16.591 6.756 -9.673 1.00 97.50 90 SER A CA 1
ATOM 735 C C . SER A 1 90 ? 17.516 7.567 -10.593 1.00 97.50 90 SER A C 1
ATOM 737 O O . SER A 1 90 ? 18.064 7.028 -11.556 1.00 97.50 90 SER A O 1
ATOM 739 N N . GLY A 1 91 ? 17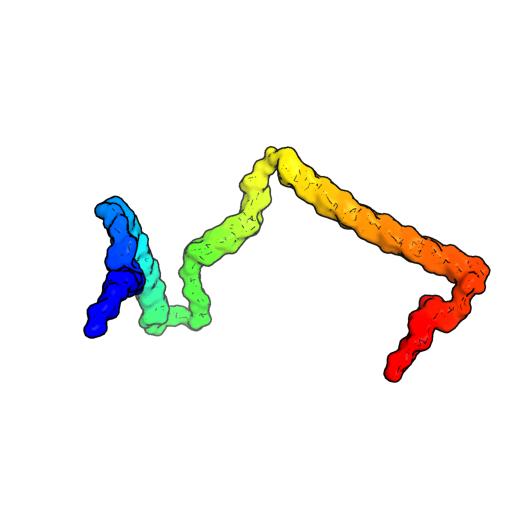.772 8.834 -10.248 1.00 98.00 91 GLY A N 1
ATOM 740 C CA . GLY A 1 91 ? 18.703 9.704 -10.957 1.00 98.00 91 GLY A CA 1
ATOM 741 C C . GLY A 1 91 ? 20.133 9.177 -10.893 1.00 98.00 91 GLY A C 1
ATOM 742 O O . GLY A 1 91 ? 20.793 9.075 -11.925 1.00 98.00 91 GLY A O 1
ATOM 743 N N . VAL A 1 92 ? 20.600 8.759 -9.713 1.00 97.88 92 VAL A N 1
ATOM 744 C CA . VAL A 1 92 ? 21.934 8.159 -9.545 1.00 97.88 92 VAL A CA 1
ATOM 745 C C . VAL A 1 92 ? 22.087 6.902 -10.403 1.00 97.88 92 VAL A C 1
ATOM 747 O O . VAL A 1 92 ? 23.089 6.767 -11.107 1.00 97.88 92 VAL A O 1
ATOM 750 N N . LEU A 1 93 ? 21.091 6.009 -10.409 1.00 97.56 93 LEU A N 1
ATOM 751 C CA . LEU A 1 93 ? 21.109 4.813 -11.259 1.00 97.56 93 LEU A CA 1
ATOM 752 C C . LEU A 1 93 ? 21.189 5.165 -12.748 1.00 97.56 93 LEU A C 1
ATOM 754 O O . LEU A 1 93 ? 21.966 4.555 -13.489 1.00 97.56 93 LEU A O 1
ATOM 758 N N . PHE A 1 94 ? 20.422 6.166 -13.185 1.00 97.81 94 PHE A N 1
ATOM 759 C CA . PHE A 1 94 ? 20.454 6.648 -14.561 1.00 97.81 94 PHE A CA 1
ATOM 760 C C . PHE A 1 94 ? 21.834 7.201 -14.938 1.00 97.81 94 PHE A C 1
ATOM 762 O O . PHE A 1 94 ? 22.407 6.792 -15.951 1.00 97.81 94 PHE A O 1
ATOM 769 N N . PHE A 1 95 ? 22.404 8.073 -14.102 1.00 97.62 95 PHE A N 1
ATOM 770 C CA . PHE A 1 95 ? 23.735 8.640 -14.321 1.00 97.62 95 PHE A CA 1
ATOM 771 C C . PHE A 1 95 ? 24.820 7.567 -14.350 1.00 97.62 95 PHE A C 1
ATOM 773 O O . PHE A 1 95 ? 25.682 7.592 -15.228 1.00 97.62 95 PHE A O 1
ATOM 780 N N . LEU A 1 96 ? 24.760 6.590 -13.443 1.00 97.25 96 LEU A N 1
ATOM 781 C CA . LEU A 1 96 ? 25.721 5.495 -13.403 1.00 97.25 96 LEU A CA 1
ATOM 782 C C . LEU A 1 96 ? 25.654 4.654 -14.682 1.00 97.25 96 LEU A C 1
ATOM 784 O O . LEU A 1 96 ? 26.683 4.390 -15.304 1.00 97.25 96 LEU A O 1
ATOM 788 N N . ARG A 1 97 ? 24.444 4.284 -15.121 1.00 96.81 97 ARG A N 1
ATOM 789 C CA . ARG A 1 97 ? 24.237 3.546 -16.374 1.00 96.81 97 ARG A CA 1
ATOM 790 C C . ARG A 1 97 ? 24.742 4.335 -17.580 1.00 96.81 97 ARG A C 1
ATOM 792 O O . ARG A 1 97 ? 25.429 3.756 -18.421 1.00 96.81 97 ARG A O 1
ATOM 799 N N . LYS A 1 98 ? 24.438 5.635 -17.652 1.00 96.56 98 LYS A N 1
ATOM 800 C CA . LYS A 1 98 ? 24.932 6.522 -18.712 1.00 96.56 98 LYS A CA 1
ATOM 801 C C . LYS A 1 98 ? 26.457 6.554 -18.729 1.00 96.56 98 LYS A C 1
ATOM 803 O O . LYS A 1 98 ? 27.053 6.294 -19.763 1.00 96.56 98 LYS A O 1
ATOM 808 N N . HIS A 1 99 ? 27.087 6.795 -17.586 1.00 96.19 99 HIS A N 1
ATOM 809 C CA . HIS A 1 99 ? 28.538 6.907 -17.483 1.00 96.19 99 HIS A CA 1
ATOM 810 C C . HIS A 1 99 ? 29.263 5.595 -17.822 1.00 96.19 99 HIS A C 1
ATOM 812 O O . HIS A 1 99 ? 30.301 5.609 -18.483 1.00 96.19 99 HIS A O 1
ATOM 818 N N . LEU A 1 100 ? 28.711 4.443 -17.425 1.00 93.06 100 LEU A N 1
ATOM 819 C CA . LEU A 1 100 ? 29.222 3.134 -17.846 1.00 93.06 100 LEU A CA 1
ATOM 820 C C . LEU A 1 100 ? 29.062 2.919 -19.358 1.00 93.06 100 LEU A C 1
ATOM 822 O O . LEU A 1 100 ? 29.968 2.382 -19.997 1.00 93.06 100 LEU A O 1
ATOM 826 N N . GLY A 1 101 ? 27.938 3.360 -19.928 1.00 91.69 101 GLY A N 1
ATOM 827 C CA . GLY A 1 101 ? 27.702 3.363 -21.371 1.00 91.69 101 GLY A CA 1
ATOM 828 C C . GLY A 1 101 ? 28.721 4.221 -22.119 1.00 91.69 101 GLY A C 1
ATOM 829 O O . GLY A 1 101 ? 29.386 3.719 -23.019 1.00 91.69 101 GLY A O 1
ATOM 830 N N . ASP A 1 102 ? 28.911 5.467 -21.689 1.00 94.12 102 ASP A N 1
ATOM 831 C CA . ASP A 1 102 ? 29.841 6.424 -22.293 1.00 94.12 102 ASP A CA 1
ATOM 832 C C . ASP A 1 102 ? 31.293 5.912 -22.209 1.00 94.12 102 ASP A C 1
ATOM 834 O O . ASP A 1 102 ? 32.016 5.943 -23.203 1.00 94.12 102 ASP A O 1
ATOM 838 N N . LYS A 1 103 ? 31.700 5.311 -21.078 1.00 90.75 103 LYS A N 1
ATOM 839 C CA . LYS A 1 103 ? 33.005 4.633 -20.937 1.00 90.75 103 LYS A CA 1
ATOM 840 C C . LYS A 1 103 ? 33.165 3.422 -21.854 1.00 90.75 103 LYS A C 1
ATOM 842 O O . LYS A 1 103 ? 34.268 3.133 -22.311 1.00 90.75 103 LYS A O 1
ATOM 847 N N . LYS A 1 104 ? 32.096 2.657 -22.091 1.00 88.25 104 LYS A N 1
ATOM 848 C CA . LYS A 1 104 ? 32.137 1.539 -23.043 1.00 88.25 104 LYS A CA 1
ATOM 849 C C . LYS A 1 104 ? 32.276 2.073 -24.470 1.00 88.25 104 LYS A C 1
ATOM 851 O O . LYS A 1 104 ? 33.084 1.549 -25.230 1.00 88.25 104 LYS A O 1
ATOM 856 N N . LEU A 1 105 ? 31.528 3.121 -24.816 1.00 89.19 105 LEU A N 1
ATOM 857 C CA . LEU A 1 105 ? 31.575 3.769 -26.127 1.00 89.19 105 LEU A CA 1
ATOM 858 C C . LEU A 1 105 ? 32.942 4.398 -26.414 1.00 89.19 105 LEU A C 1
ATOM 860 O O . LEU A 1 105 ? 33.465 4.194 -27.506 1.00 89.19 105 LEU A O 1
ATOM 864 N N . SER A 1 106 ? 33.562 5.075 -25.445 1.00 91.12 106 SER A N 1
ATOM 865 C CA . SER A 1 106 ? 34.893 5.671 -25.628 1.00 91.12 106 SER A CA 1
ATOM 866 C C . SER A 1 106 ? 35.951 4.610 -25.945 1.00 91.12 106 SER A C 1
ATOM 868 O O . SER A 1 106 ? 36.718 4.756 -26.891 1.00 91.12 106 SER A O 1
ATOM 870 N N . LYS A 1 107 ? 35.930 3.476 -25.233 1.00 88.62 107 LYS A N 1
ATOM 871 C CA . LYS A 1 107 ? 36.824 2.337 -25.506 1.00 88.62 107 LYS A CA 1
ATOM 872 C C . LYS A 1 107 ? 36.587 1.708 -26.883 1.00 88.62 107 LYS A C 1
ATOM 874 O O . LYS A 1 107 ? 37.519 1.221 -27.518 1.00 88.62 107 LYS A O 1
ATOM 879 N N . ILE A 1 108 ? 35.336 1.702 -27.349 1.00 87.00 108 ILE A N 1
ATOM 880 C CA . ILE A 1 108 ? 34.969 1.238 -28.695 1.00 87.00 108 ILE A CA 1
ATOM 881 C C . ILE A 1 108 ? 35.532 2.188 -29.762 1.00 87.00 108 ILE A C 1
ATOM 883 O O . ILE A 1 108 ? 36.080 1.710 -30.754 1.00 87.00 108 ILE A O 1
ATOM 887 N N . GLN A 1 109 ? 35.412 3.503 -29.558 1.00 88.44 109 GLN A N 1
ATOM 888 C CA . GLN A 1 109 ? 35.887 4.536 -30.487 1.00 88.44 109 GLN A CA 1
ATOM 889 C C . GLN A 1 109 ? 37.414 4.564 -30.596 1.00 88.44 109 GLN A C 1
ATOM 891 O O . GLN A 1 109 ? 37.945 4.628 -31.700 1.00 88.44 109 GLN A O 1
ATOM 896 N N . ASN A 1 110 ? 38.115 4.421 -29.472 1.00 92.00 110 ASN A N 1
ATOM 897 C CA . ASN A 1 110 ? 39.579 4.390 -29.429 1.00 92.00 110 ASN A CA 1
ATOM 898 C C . ASN A 1 110 ? 40.184 3.066 -29.930 1.00 92.00 110 ASN A C 1
ATOM 900 O O . ASN A 1 110 ? 41.399 2.901 -29.917 1.00 92.00 110 ASN A O 1
ATOM 904 N N . ASN A 1 111 ? 39.355 2.102 -30.348 1.00 84.12 111 ASN A N 1
ATOM 905 C CA . ASN A 1 111 ? 39.769 0.748 -30.727 1.00 84.12 111 ASN A CA 1
ATOM 906 C C . ASN A 1 111 ? 40.537 -0.025 -29.640 1.00 84.12 111 ASN A C 1
ATOM 908 O O . ASN A 1 111 ? 41.203 -1.011 -29.936 1.00 84.12 111 ASN A O 1
ATOM 912 N N . GLU A 1 112 ? 40.364 0.356 -28.374 1.00 84.75 112 GLU A N 1
ATOM 913 C CA . GLU A 1 112 ? 40.944 -0.333 -27.213 1.00 84.75 112 GLU A CA 1
ATOM 914 C C . GLU A 1 112 ? 40.272 -1.691 -26.944 1.00 84.75 112 GLU A C 1
ATOM 916 O O . GLU A 1 112 ? 40.807 -2.520 -26.214 1.00 84.75 112 GLU A O 1
ATOM 921 N N . LEU A 1 113 ? 39.087 -1.923 -27.520 1.00 83.19 113 LEU A N 1
ATOM 922 C CA . LEU A 1 113 ? 38.336 -3.174 -27.404 1.00 83.19 113 LEU A CA 1
ATOM 923 C C . LEU A 1 113 ? 38.339 -3.948 -28.720 1.00 83.19 113 LEU A C 1
ATOM 925 O O . LEU A 1 113 ? 37.924 -3.419 -29.762 1.00 83.19 113 LEU A O 1
ATOM 929 N N . SER A 1 114 ? 38.695 -5.232 -28.648 1.00 79.69 114 SER A N 1
ATOM 930 C CA . SER A 1 114 ? 38.588 -6.149 -29.784 1.00 79.69 114 SER A CA 1
ATOM 931 C C . SER A 1 114 ? 37.122 -6.370 -30.178 1.00 79.69 114 SER A C 1
ATOM 933 O O . SER A 1 114 ? 36.221 -6.311 -29.339 1.00 79.69 114 SER A O 1
ATOM 935 N N . TYR A 1 115 ? 36.851 -6.654 -31.457 1.00 79.62 115 TYR A N 1
ATOM 936 C CA . TYR A 1 115 ? 35.478 -6.863 -31.947 1.00 79.62 115 TYR A CA 1
ATOM 937 C C . TYR A 1 115 ? 34.727 -7.957 -31.164 1.00 79.62 115 TYR A C 1
ATOM 939 O O . TYR A 1 115 ? 33.544 -7.804 -30.862 1.00 79.62 115 TYR A O 1
ATOM 947 N N . ARG A 1 116 ? 35.439 -9.014 -30.748 1.00 80.38 116 ARG A N 1
ATOM 948 C CA . ARG A 1 116 ? 34.911 -10.114 -29.926 1.00 80.38 116 ARG A CA 1
ATOM 949 C C . ARG A 1 116 ? 34.415 -9.641 -28.556 1.00 80.38 116 ARG A C 1
ATOM 951 O O . ARG A 1 116 ? 33.358 -10.064 -28.101 1.00 80.38 116 ARG A O 1
ATOM 958 N N . GLU A 1 117 ? 35.151 -8.753 -27.897 1.00 81.12 117 GLU A N 1
ATOM 959 C CA . GLU A 1 117 ? 34.802 -8.238 -26.564 1.00 81.12 117 GLU A CA 1
ATOM 960 C C . GLU A 1 117 ? 33.642 -7.233 -26.607 1.00 81.12 117 GLU A C 1
ATOM 962 O O . GLU A 1 117 ? 32.910 -7.089 -25.628 1.00 81.12 117 GLU A O 1
ATOM 967 N N . ARG A 1 118 ? 33.409 -6.574 -27.752 1.00 78.62 118 ARG A N 1
ATOM 968 C CA . ARG A 1 118 ? 32.305 -5.607 -27.921 1.00 78.62 118 ARG A CA 1
ATOM 969 C C . ARG A 1 118 ? 30.923 -6.264 -27.807 1.00 78.62 118 ARG A C 1
ATOM 971 O O . ARG A 1 118 ? 30.015 -5.656 -27.229 1.00 78.62 118 ARG A O 1
ATOM 978 N N . TRP A 1 119 ? 30.798 -7.496 -28.308 1.00 76.06 119 TRP A N 1
ATOM 979 C CA . TRP A 1 119 ? 29.539 -8.242 -28.460 1.00 76.06 119 TRP A CA 1
ATOM 980 C C . TRP A 1 119 ? 29.313 -9.358 -27.427 1.00 76.06 119 TRP A C 1
ATOM 982 O O . TRP A 1 119 ? 28.367 -10.123 -27.567 1.00 76.06 119 TRP A O 1
ATOM 992 N N . GLY A 1 120 ? 30.127 -9.424 -26.367 1.00 70.38 120 GLY A N 1
ATOM 993 C CA . GLY A 1 120 ? 29.899 -10.355 -25.250 1.00 70.38 120 GLY A CA 1
ATOM 994 C C . GLY A 1 120 ? 30.993 -11.394 -25.015 1.00 70.38 120 GLY A C 1
ATOM 995 O O . GLY A 1 120 ? 30.807 -12.263 -24.171 1.00 70.38 120 GLY A O 1
ATOM 996 N N . GLY A 1 121 ? 32.144 -11.293 -25.693 1.00 73.50 121 GLY A N 1
ATOM 997 C CA . GLY A 1 121 ? 33.273 -12.198 -25.462 1.00 73.50 121 GLY A CA 1
ATOM 998 C C . GLY A 1 121 ? 32.900 -13.667 -25.684 1.00 73.50 121 GLY A C 1
ATOM 999 O O . GLY A 1 121 ? 31.910 -13.977 -26.336 1.00 73.50 121 GLY A O 1
ATOM 1000 N N . ASN A 1 122 ? 33.706 -14.597 -25.169 1.00 64.75 122 ASN A N 1
ATOM 1001 C CA . ASN A 1 122 ? 33.386 -16.024 -25.239 1.00 64.75 122 ASN A CA 1
ATOM 1002 C C . ASN A 1 122 ? 32.178 -16.368 -24.359 1.00 64.75 122 ASN A C 1
ATOM 1004 O O . ASN A 1 122 ? 32.336 -16.774 -23.209 1.00 64.75 122 ASN A O 1
ATOM 1008 N N . VAL A 1 123 ? 30.978 -16.257 -24.922 1.00 64.19 123 VAL A N 1
ATOM 1009 C CA . VAL A 1 123 ? 29.801 -16.954 -24.410 1.00 64.19 123 VAL A CA 1
ATOM 1010 C C . VAL A 1 123 ? 30.033 -18.433 -24.727 1.00 64.19 123 VAL A C 1
ATOM 1012 O O . VAL A 1 123 ? 29.892 -18.857 -25.872 1.00 64.19 123 VAL A O 1
ATOM 1015 N N . ARG A 1 124 ? 30.533 -19.200 -23.750 1.00 58.78 124 ARG A N 1
ATOM 1016 C CA . ARG A 1 124 ? 30.563 -20.663 -23.867 1.00 58.78 124 ARG A CA 1
ATOM 1017 C C . ARG A 1 124 ? 29.105 -21.122 -23.934 1.00 58.78 124 ARG A C 1
ATOM 1019 O O . ARG A 1 124 ? 28.362 -20.852 -22.993 1.00 58.78 124 ARG A O 1
ATOM 1026 N N . LEU A 1 125 ? 28.723 -21.714 -25.067 1.00 49.28 125 LEU A N 1
ATOM 1027 C CA . LEU A 1 125 ? 27.521 -22.541 -25.180 1.00 49.28 125 LEU A CA 1
ATOM 1028 C C . LEU A 1 125 ? 27.611 -23.715 -24.199 1.00 49.28 125 LEU A C 1
ATOM 1030 O O . LEU A 1 125 ? 28.747 -24.211 -24.000 1.00 49.28 125 LEU A O 1
#

Mean predicted aligned error: 11.16 Å

Nearest PDB structures (foldseek):
  6zkk-assembly1_p  TM=8.020E-01  e=1.184E-03  Ovis aries
  7r46-assembly1_m  TM=7.930E-01  e=4.716E-03  Bos taurus

InterPro domains:
  IPR009866 NADH:ubiquinone oxidoreductase, subunit NDUFB4 [PF07225] (15-113)
  IPR009866 NADH:ubiquinone oxidoreductase, subunit NDUFB4 [PTHR15469] (15-109)

Foldseek 3Di:
DDDDCPDDPPVVPPDPQDPVNVVVVVVVVVVVVVVVVVVCVQVVDPPDPDDDDDDDVVVVVVVVCVVCVVVVDDDDVVVVVVVCVVVVVVVVVVVVVVVVVVVLVVCVVVVVDDPQVNVPHPPDD

pLDDT: mean 85.74, std 13.17, range [42.59, 98.0]

Solvent-accessible surface area (backbone atoms only — not comparable to full-atom values): 7833 Å² total; per-residue (Å²): 138,82,80,77,81,76,71,78,87,46,86,86,68,71,67,81,64,50,75,66,54,51,49,52,50,53,52,55,49,52,55,52,51,52,56,51,50,54,50,48,58,64,70,69,42,88,84,61,72,79,97,63,83,81,88,50,70,68,59,52,49,52,56,48,54,67,71,51,41,73,82,71,63,69,95,43,73,69,58,51,51,51,51,50,50,52,51,50,52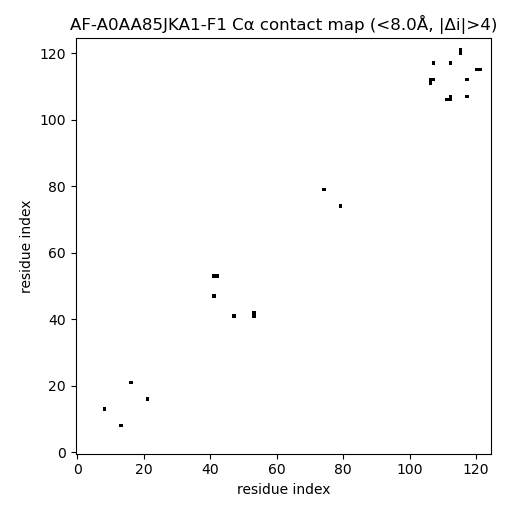,53,48,51,55,51,51,50,52,49,52,55,47,52,56,50,49,51,36,54,73,70,59,76,49,56,77,60,59,75,78,62,47,90,71,79,127

Secondary structure (DSSP, 8-state):
----------TTTS----HHHHHHHHHHHHHHHHHHHHHHHHHT-TT--TTPPPP-HHHHHHHHHHHTHHHH----HHHHHHHHHHHHHHHHHHHHHHHHHHHHHHHHHTT-S-HHHHTTS----

Organism: Trichobilharzia regenti (NCBI:txid157069)

Sequence (125 aa):
MTVDEKQIFDPWKTFYESPEEQAAIKERAKIRDVMKAEFRKQYTNPFKPTPAPIHDPALQRHFSAQVTYAEYLRPSPRLGLLAAAFLGFSGVLFFLRKHLGDKKLSKIQNNELSYRERWGGNVRL